Protein AF-W2M988-F1 (afdb_monomer_lite)

Sequence (98 aa):
ERGISQVAQKIADKTKQLGRKAVEIWKRIKAWYLAKEAPILERRFKELLKEGKSYDDVKAQWNSILWSGWWSLPSGFKRFLRKYDEFLRENKRFDLAK

Radius of gyration: 21.86 Å; chains: 1; bounding box: 56×29×49 Å

Foldseek 3Di:
DPPVVVVVVVVVVVVVVVVVVVVVVVVVVVVVVCVVVVVVLVVVLVVCVVVVAALVNLVVVVCVVVVDPPDPPPPVVVVSSVVSLVVCVVVVNPVRHD

pLDDT: mean 76.37, std 11.37, range [51.06, 91.0]

Secondary structure (DSSP, 8-state):
-HHHHHHHHHHHHHHHHHHHHHHHHHHHHHHHHHHHHHHHHHHHHHHHHHTT--HHHHHHHHHHHTT-SSS---HHHHHHHHHHHHHHHHTT-TTT--

Structure (mmCIF, N/CA/C/O backbone):
data_AF-W2M988-F1
#
_entry.id   AF-W2M988-F1
#
loop_
_atom_site.group_PDB
_atom_site.id
_atom_site.type_symbol
_atom_site.label_atom_id
_atom_site.label_alt_id
_atom_site.label_comp_id
_atom_site.label_asym_id
_atom_site.label_entity_id
_atom_site.label_seq_id
_atom_site.pdbx_PDB_ins_code
_atom_site.Cartn_x
_atom_site.Cartn_y
_atom_site.Cartn_z
_atom_site.occupancy
_atom_site.B_iso_or_equiv
_atom_site.auth_seq_id
_atom_site.auth_comp_id
_atom_site.auth_asym_id
_atom_site.auth_atom_id
_atom_site.pdbx_PDB_model_num
ATOM 1 N N . GLU A 1 1 ? 41.261 -20.102 -35.406 1.00 51.06 1 GLU A N 1
ATOM 2 C CA . GLU A 1 1 ? 39.824 -20.036 -35.030 1.00 51.06 1 GLU A CA 1
ATOM 3 C C . GLU A 1 1 ? 39.513 -19.758 -33.545 1.00 51.06 1 GLU A C 1
ATOM 5 O O . GLU A 1 1 ? 38.397 -19.358 -33.244 1.00 51.06 1 GLU A O 1
ATOM 10 N N . ARG A 1 2 ? 40.452 -19.867 -32.587 1.00 53.59 2 ARG A N 1
ATOM 11 C CA . ARG A 1 2 ? 40.138 -19.731 -31.139 1.00 53.59 2 ARG A CA 1
ATOM 12 C C . ARG A 1 2 ? 39.922 -18.297 -30.606 1.00 53.59 2 ARG A C 1
ATOM 14 O O . ARG A 1 2 ? 39.385 -18.134 -29.515 1.00 53.59 2 ARG A O 1
ATOM 21 N N . GLY A 1 3 ? 40.314 -17.258 -31.349 1.00 52.91 3 GLY A N 1
ATOM 22 C CA . GLY A 1 3 ? 40.269 -15.863 -30.876 1.00 52.91 3 GLY A CA 1
ATOM 23 C C . GLY A 1 3 ? 38.871 -15.230 -30.853 1.00 52.91 3 GLY A C 1
ATOM 24 O O . GLY A 1 3 ? 38.569 -14.438 -29.964 1.00 52.91 3 GLY A O 1
ATOM 25 N N . ILE A 1 4 ? 37.989 -15.615 -31.781 1.00 56.78 4 ILE A N 1
ATOM 26 C CA . ILE A 1 4 ? 36.645 -15.022 -31.916 1.00 56.78 4 ILE A CA 1
ATOM 27 C C . ILE A 1 4 ? 35.730 -15.474 -30.763 1.00 56.78 4 ILE A C 1
ATOM 29 O O . ILE A 1 4 ? 34.960 -14.678 -30.227 1.00 56.78 4 ILE A O 1
ATOM 33 N N . SER A 1 5 ? 35.883 -16.722 -30.303 1.00 63.41 5 SER A N 1
ATOM 34 C CA . SER A 1 5 ? 35.103 -17.283 -29.190 1.00 63.41 5 SER A CA 1
ATOM 35 C C . SER A 1 5 ? 35.399 -16.592 -27.850 1.00 63.41 5 SER A C 1
ATOM 37 O O . SER A 1 5 ? 34.468 -16.253 -27.124 1.00 63.41 5 SER A O 1
ATOM 39 N N . GLN A 1 6 ? 36.664 -16.276 -27.539 1.00 66.19 6 GLN A N 1
ATOM 40 C CA . GLN A 1 6 ? 37.008 -15.575 -26.291 1.00 66.19 6 GLN A CA 1
ATOM 41 C C . GLN A 1 6 ? 36.526 -14.117 -26.266 1.00 66.19 6 GLN A C 1
ATOM 43 O O . GLN A 1 6 ? 36.152 -13.610 -25.206 1.00 66.19 6 GLN A O 1
ATOM 48 N N . VAL A 1 7 ? 36.520 -13.438 -27.417 1.00 64.69 7 VAL A N 1
ATOM 49 C CA . VAL A 1 7 ? 35.997 -12.069 -27.536 1.00 64.69 7 VAL A CA 1
ATOM 50 C C . VAL A 1 7 ? 34.475 -12.065 -27.379 1.00 64.69 7 VAL A C 1
ATOM 52 O O . VAL A 1 7 ? 33.954 -11.263 -26.605 1.00 64.69 7 VAL A O 1
ATOM 55 N N . ALA A 1 8 ? 33.767 -13.006 -28.012 1.00 65.19 8 ALA A N 1
ATOM 56 C CA . ALA A 1 8 ? 32.322 -13.168 -27.854 1.00 65.19 8 ALA A CA 1
ATOM 57 C C . ALA A 1 8 ? 31.919 -13.495 -26.402 1.00 65.19 8 ALA A C 1
ATOM 59 O O . ALA A 1 8 ? 30.985 -12.887 -25.875 1.00 65.19 8 ALA A O 1
ATOM 60 N N . GLN A 1 9 ? 32.669 -14.369 -25.716 1.00 66.19 9 GLN A N 1
ATOM 61 C CA . GLN A 1 9 ? 32.439 -14.690 -24.302 1.00 66.19 9 GLN A CA 1
ATOM 62 C C . GLN A 1 9 ? 32.629 -13.456 -23.403 1.00 66.19 9 GLN A C 1
ATOM 64 O O . GLN A 1 9 ? 31.765 -13.141 -22.586 1.00 66.19 9 GLN A O 1
ATOM 69 N N . LYS A 1 10 ? 33.715 -12.692 -23.608 1.00 68.81 10 LYS A N 1
ATOM 70 C CA . LYS A 1 10 ? 33.982 -11.446 -22.864 1.00 68.81 10 LYS A CA 1
ATOM 71 C C . LYS A 1 10 ? 32.915 -10.378 -23.101 1.00 68.81 10 LYS A C 1
ATOM 73 O O . LYS A 1 10 ? 32.593 -9.636 -22.173 1.00 68.81 10 LYS A O 1
ATOM 78 N N . ILE A 1 11 ? 32.380 -10.277 -24.318 1.00 67.38 11 ILE A N 1
ATOM 79 C CA . ILE A 1 11 ? 31.282 -9.355 -24.629 1.00 67.38 11 ILE A CA 1
ATOM 80 C C . ILE A 1 11 ? 30.022 -9.793 -23.878 1.00 67.38 11 ILE A C 1
ATOM 82 O O . ILE A 1 11 ? 29.469 -8.974 -23.150 1.00 67.38 11 ILE A O 1
ATOM 86 N N . ALA A 1 12 ? 29.634 -11.070 -23.960 1.00 66.00 12 ALA A N 1
ATOM 87 C CA . ALA A 1 12 ? 28.455 -11.606 -23.279 1.00 66.00 12 ALA A CA 1
ATOM 88 C C . ALA A 1 12 ? 28.527 -11.467 -21.745 1.00 66.00 12 ALA A C 1
ATOM 90 O O . ALA A 1 12 ? 27.537 -11.099 -21.106 1.00 66.00 12 ALA A O 1
ATOM 91 N N . ASP A 1 13 ? 29.695 -11.699 -21.140 1.00 67.44 13 ASP A N 1
ATOM 92 C CA . ASP A 1 13 ? 29.894 -11.515 -19.698 1.00 67.44 13 ASP A CA 1
ATOM 93 C C . ASP A 1 13 ? 29.838 -10.038 -19.283 1.00 67.44 13 ASP A C 1
ATOM 95 O O . ASP A 1 13 ? 29.231 -9.707 -18.257 1.00 67.44 13 ASP A O 1
ATOM 99 N N . LYS A 1 14 ? 30.368 -9.122 -20.107 1.00 63.44 14 LYS A N 1
ATOM 100 C CA . LYS A 1 14 ? 30.196 -7.675 -19.894 1.00 63.44 14 LYS A CA 1
ATOM 101 C C . LYS A 1 14 ? 28.730 -7.257 -20.007 1.00 63.44 14 LYS A C 1
ATOM 103 O O . LYS A 1 14 ? 28.267 -6.482 -19.170 1.00 63.44 14 LYS A O 1
ATOM 108 N N . THR A 1 15 ? 27.971 -7.781 -20.973 1.00 64.19 15 THR A N 1
ATOM 109 C CA . THR A 1 15 ? 26.535 -7.471 -21.103 1.00 64.19 15 THR A CA 1
ATOM 110 C C . THR A 1 15 ? 25.742 -7.996 -19.906 1.00 64.19 15 THR A C 1
ATOM 112 O O . THR A 1 15 ? 24.893 -7.283 -19.373 1.00 64.19 15 THR A O 1
ATOM 115 N N . LYS A 1 16 ? 26.059 -9.201 -19.410 1.00 64.44 16 LYS A N 1
ATOM 116 C CA . LYS A 1 16 ? 25.456 -9.758 -18.187 1.00 64.44 16 LYS A CA 1
ATOM 117 C C . LYS A 1 16 ? 25.776 -8.919 -16.948 1.00 64.44 16 LYS A C 1
ATOM 119 O O . LYS A 1 16 ? 24.884 -8.683 -16.134 1.00 64.44 16 LYS A O 1
ATOM 124 N N . GLN A 1 17 ? 27.011 -8.436 -16.793 1.00 70.12 17 GLN A N 1
ATOM 125 C CA . GLN A 1 17 ? 27.376 -7.539 -15.688 1.00 70.12 17 GLN A CA 1
ATOM 126 C C . GLN A 1 17 ? 26.664 -6.183 -15.769 1.00 70.12 17 GLN A C 1
ATOM 128 O O . GLN A 1 17 ? 26.189 -5.688 -14.746 1.00 70.12 17 GLN A O 1
ATOM 133 N N . LEU A 1 18 ? 26.548 -5.597 -16.962 1.00 65.06 18 LEU A N 1
ATOM 134 C CA . LEU A 1 18 ? 25.804 -4.351 -17.168 1.00 65.06 18 LEU A CA 1
ATOM 135 C C . LEU A 1 18 ? 24.308 -4.536 -16.884 1.00 65.06 18 LEU A C 1
ATOM 137 O O . LEU A 1 18 ? 23.718 -3.712 -16.189 1.00 65.06 18 LEU A O 1
ATOM 141 N N . GLY A 1 19 ? 23.721 -5.655 -17.319 1.00 63.59 19 GLY A N 1
ATOM 142 C CA . GLY A 1 19 ? 22.341 -6.021 -16.999 1.00 63.59 19 GLY A CA 1
ATOM 143 C C . GLY A 1 19 ? 22.106 -6.170 -15.494 1.00 63.59 19 GLY A C 1
ATOM 144 O O . GLY A 1 19 ? 21.131 -5.638 -14.967 1.00 63.59 19 GLY A O 1
ATOM 145 N N . ARG A 1 20 ? 23.033 -6.808 -14.766 1.00 70.19 20 ARG A N 1
ATOM 146 C CA . ARG A 1 20 ? 22.963 -6.914 -13.296 1.00 70.19 20 ARG A CA 1
ATOM 147 C C . ARG A 1 20 ? 23.029 -5.544 -12.617 1.00 70.19 20 ARG A C 1
ATOM 149 O O . ARG A 1 20 ? 22.187 -5.262 -11.768 1.00 70.19 20 ARG A O 1
ATOM 156 N N . LYS A 1 21 ? 23.956 -4.672 -13.033 1.00 71.50 21 LYS A N 1
ATOM 157 C CA . LYS A 1 21 ? 24.070 -3.301 -12.500 1.00 71.50 21 LYS A CA 1
ATOM 158 C C . LYS A 1 21 ? 22.814 -2.469 -12.772 1.00 71.50 21 LYS A C 1
ATOM 160 O O . LYS A 1 21 ? 22.328 -1.791 -11.872 1.00 71.50 21 LYS A O 1
ATOM 165 N N . ALA A 1 22 ? 22.249 -2.558 -13.976 1.00 62.94 22 ALA A N 1
ATOM 166 C CA . ALA A 1 22 ? 21.008 -1.869 -14.318 1.00 62.94 22 ALA A CA 1
ATOM 167 C C . ALA A 1 22 ? 19.834 -2.353 -13.450 1.00 62.94 22 ALA A C 1
ATOM 169 O O . ALA A 1 22 ? 19.095 -1.534 -12.908 1.00 62.94 22 ALA A O 1
ATOM 170 N N . VAL A 1 23 ? 19.690 -3.669 -13.248 1.00 74.88 23 VAL A N 1
ATOM 171 C CA . VAL A 1 23 ? 18.651 -4.243 -12.375 1.00 74.88 23 VAL A CA 1
ATOM 172 C C . VAL A 1 23 ? 18.794 -3.758 -10.930 1.00 74.88 23 VAL A C 1
ATOM 174 O O . VAL A 1 23 ? 17.789 -3.448 -10.292 1.00 74.88 23 VAL A O 1
ATOM 177 N N . GLU A 1 24 ? 20.012 -3.655 -10.399 1.00 79.25 24 GLU A N 1
ATOM 178 C CA . GLU A 1 24 ? 20.232 -3.113 -9.053 1.00 79.25 24 GLU A CA 1
ATOM 179 C C . GLU A 1 24 ? 19.868 -1.631 -8.939 1.00 79.25 24 GLU A C 1
ATOM 181 O O . GLU A 1 24 ? 19.227 -1.233 -7.964 1.00 79.25 24 GLU A O 1
ATOM 186 N N . ILE A 1 25 ? 20.208 -0.819 -9.944 1.00 71.25 25 ILE A N 1
ATOM 187 C CA . ILE A 1 25 ? 19.825 0.598 -9.994 1.00 71.25 25 ILE A CA 1
ATOM 188 C C . ILE A 1 25 ? 18.298 0.731 -10.037 1.00 71.25 25 ILE A C 1
ATOM 190 O O . ILE A 1 25 ? 17.726 1.464 -9.232 1.00 71.25 25 ILE A O 1
ATOM 194 N N . TRP A 1 26 ? 17.619 -0.041 -10.888 1.00 65.62 26 TRP A N 1
ATOM 195 C CA . TRP A 1 26 ? 16.155 -0.069 -10.944 1.00 65.62 26 TRP A CA 1
ATOM 196 C C . TRP A 1 26 ? 15.525 -0.497 -9.617 1.00 65.62 26 TRP A C 1
ATOM 198 O O . TRP A 1 26 ? 14.543 0.105 -9.181 1.00 65.62 26 TRP A O 1
ATOM 208 N N . LYS A 1 27 ? 16.098 -1.496 -8.931 1.00 75.00 27 LYS A N 1
ATOM 209 C CA . LYS A 1 27 ? 15.660 -1.894 -7.585 1.00 75.00 27 LYS A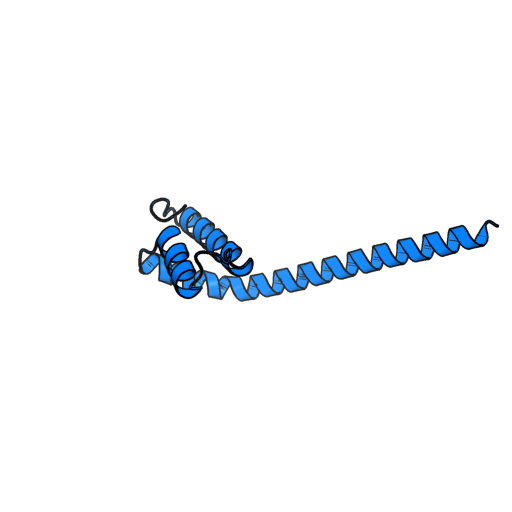 CA 1
ATOM 210 C C . LYS A 1 27 ? 15.820 -0.754 -6.579 1.00 75.00 27 LYS A C 1
ATOM 212 O O . LYS A 1 27 ? 14.894 -0.522 -5.807 1.00 75.00 27 LYS A O 1
ATOM 217 N N . ARG A 1 28 ? 16.942 -0.028 -6.600 1.00 73.44 28 ARG A N 1
ATOM 218 C CA . ARG A 1 28 ? 17.189 1.122 -5.711 1.00 73.44 28 ARG A CA 1
ATOM 219 C C . ARG A 1 28 ? 16.229 2.276 -5.979 1.00 73.44 28 ARG A C 1
ATOM 221 O O . ARG A 1 28 ? 15.647 2.789 -5.031 1.00 73.44 28 ARG A O 1
ATOM 228 N N . ILE A 1 29 ? 16.007 2.636 -7.243 1.00 63.31 29 ILE A N 1
ATOM 229 C CA . ILE A 1 29 ? 15.041 3.677 -7.629 1.00 63.31 29 ILE A CA 1
ATOM 230 C C . ILE A 1 29 ? 13.635 3.280 -7.174 1.00 63.31 29 ILE A C 1
ATOM 232 O O . ILE A 1 29 ? 12.935 4.076 -6.555 1.00 63.31 29 ILE A O 1
ATOM 236 N N . LYS A 1 30 ? 13.240 2.023 -7.408 1.00 68.81 30 LYS A N 1
ATOM 237 C CA . LYS A 1 30 ? 11.949 1.493 -6.958 1.00 68.81 30 LYS A CA 1
ATOM 238 C C . LYS A 1 30 ? 11.821 1.512 -5.434 1.00 68.81 30 LYS A C 1
ATOM 240 O O . LYS A 1 30 ? 10.766 1.876 -4.932 1.00 68.81 30 LYS A O 1
ATOM 245 N N . ALA A 1 31 ? 12.867 1.138 -4.701 1.00 74.69 31 ALA A N 1
ATOM 246 C CA . ALA A 1 31 ? 12.876 1.169 -3.241 1.00 74.69 31 ALA A CA 1
ATOM 247 C C . ALA A 1 31 ? 12.786 2.602 -2.699 1.00 74.69 31 ALA A C 1
ATOM 249 O O . ALA A 1 31 ? 11.998 2.857 -1.795 1.00 74.69 31 ALA A O 1
ATOM 250 N N . TRP A 1 32 ? 13.528 3.544 -3.286 1.00 71.69 32 TRP A N 1
ATOM 251 C CA . TRP A 1 32 ? 13.459 4.961 -2.929 1.00 71.69 32 TRP A CA 1
ATOM 252 C C . TRP A 1 32 ? 12.069 5.542 -3.196 1.00 71.69 32 TRP A C 1
ATOM 254 O O . TRP A 1 32 ? 11.497 6.198 -2.327 1.00 71.69 32 TRP A O 1
ATOM 264 N N . TYR A 1 33 ? 11.495 5.239 -4.362 1.00 65.62 33 TYR A N 1
ATOM 265 C CA . TYR A 1 33 ? 10.134 5.635 -4.708 1.00 65.62 33 TYR A CA 1
ATOM 266 C C . TYR A 1 33 ? 9.122 5.076 -3.699 1.00 65.62 33 TYR A C 1
ATOM 268 O O . TYR A 1 33 ? 8.336 5.835 -3.145 1.00 65.62 33 TYR A O 1
ATOM 276 N N . LEU A 1 34 ? 9.196 3.778 -3.382 1.00 72.31 34 LEU A N 1
ATOM 277 C CA . LEU A 1 34 ? 8.331 3.148 -2.379 1.00 72.31 34 LEU A CA 1
ATOM 278 C C . LEU A 1 34 ? 8.521 3.748 -0.978 1.00 72.31 34 LEU A C 1
ATOM 280 O O . LEU A 1 34 ? 7.543 3.892 -0.255 1.00 72.31 34 LEU A O 1
ATOM 284 N N . ALA A 1 35 ? 9.743 4.128 -0.597 1.00 74.75 35 ALA A N 1
ATOM 285 C CA . ALA A 1 35 ? 10.019 4.762 0.692 1.00 74.75 35 ALA A CA 1
ATOM 286 C C . ALA A 1 35 ? 9.425 6.175 0.789 1.00 74.75 35 ALA A C 1
ATOM 288 O O . ALA A 1 35 ? 8.971 6.581 1.855 1.00 74.75 35 ALA A O 1
ATOM 289 N N . LYS A 1 36 ? 9.400 6.923 -0.320 1.00 75.31 36 LYS A N 1
ATOM 290 C CA . LYS A 1 36 ? 8.735 8.233 -0.397 1.00 75.31 36 LYS A CA 1
ATOM 291 C C . LYS A 1 36 ? 7.212 8.109 -0.464 1.00 75.31 36 LYS A C 1
ATOM 293 O O . LYS A 1 36 ? 6.513 8.958 0.078 1.00 75.31 36 LYS A O 1
ATOM 298 N N . GLU A 1 37 ? 6.710 7.054 -1.097 1.00 76.56 37 GLU A N 1
ATOM 299 C CA . GLU A 1 37 ? 5.280 6.772 -1.239 1.00 76.56 37 GLU A CA 1
ATOM 300 C C . GLU A 1 37 ? 4.665 6.247 0.072 1.00 76.56 37 GLU A C 1
ATOM 302 O O . GLU A 1 37 ? 3.548 6.621 0.416 1.00 76.56 37 GLU A O 1
ATOM 307 N N . ALA A 1 38 ? 5.402 5.441 0.845 1.00 75.44 38 ALA A N 1
ATOM 308 C CA . ALA A 1 38 ? 4.947 4.831 2.096 1.00 75.44 38 ALA A CA 1
ATOM 309 C C . ALA A 1 38 ? 4.284 5.803 3.098 1.00 75.44 38 ALA A C 1
ATOM 311 O O . ALA A 1 38 ? 3.155 5.519 3.493 1.00 75.44 38 ALA A O 1
ATOM 312 N N . PRO A 1 39 ? 4.879 6.952 3.482 1.00 79.00 39 PRO A N 1
ATOM 313 C CA . PRO A 1 39 ? 4.242 7.869 4.434 1.00 79.00 39 PRO A CA 1
ATOM 314 C C . PRO A 1 39 ? 2.969 8.526 3.877 1.00 79.00 39 PRO A C 1
ATOM 316 O O . PRO A 1 39 ? 2.033 8.808 4.626 1.00 79.00 39 PRO A O 1
ATOM 319 N N . ILE A 1 40 ? 2.906 8.754 2.560 1.00 82.00 40 ILE A N 1
ATOM 320 C CA . ILE A 1 40 ? 1.719 9.306 1.891 1.00 82.00 40 ILE A CA 1
ATOM 321 C C . IL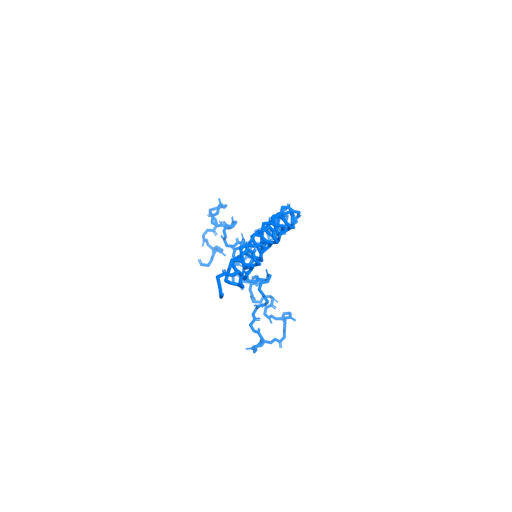E A 1 40 ? 0.593 8.265 1.907 1.00 82.00 40 ILE A C 1
ATOM 323 O O . ILE A 1 40 ? -0.548 8.584 2.248 1.00 82.00 40 ILE A O 1
ATOM 327 N N . LEU A 1 41 ? 0.926 7.012 1.587 1.00 82.81 41 LEU A N 1
ATOM 328 C CA . LEU A 1 41 ? -0.007 5.887 1.622 1.00 82.81 41 LEU A CA 1
ATOM 329 C C . LEU A 1 41 ? -0.517 5.626 3.031 1.00 82.81 41 LEU A C 1
ATOM 331 O O . LEU A 1 41 ? -1.718 5.500 3.217 1.00 82.81 41 LEU A O 1
ATOM 335 N N . GLU A 1 42 ? 0.366 5.606 4.025 1.00 83.75 42 GLU A N 1
ATOM 336 C CA . GLU A 1 42 ? -0.011 5.369 5.415 1.00 83.75 42 GLU A CA 1
ATOM 337 C C . GLU A 1 42 ? -0.967 6.451 5.930 1.00 83.75 42 GLU A C 1
ATOM 339 O O . GLU A 1 42 ? -1.966 6.138 6.580 1.00 83.75 42 GLU A O 1
ATOM 344 N N . ARG A 1 43 ? -0.724 7.726 5.589 1.00 87.06 43 ARG A N 1
ATOM 345 C CA . ARG A 1 43 ? -1.665 8.811 5.898 1.00 87.06 43 ARG A CA 1
ATOM 346 C C . ARG A 1 43 ? -3.033 8.542 5.274 1.00 87.06 43 ARG A C 1
ATOM 348 O O . ARG A 1 43 ? -4.040 8.619 5.976 1.00 87.06 43 ARG A O 1
ATOM 355 N N . ARG A 1 44 ? -3.073 8.183 3.989 1.00 86.94 44 ARG A N 1
ATOM 356 C CA . ARG A 1 44 ? -4.335 7.888 3.303 1.00 86.94 44 ARG A CA 1
ATOM 357 C C . ARG A 1 44 ? -5.030 6.652 3.876 1.00 86.94 44 ARG A C 1
ATOM 359 O O . ARG A 1 44 ? -6.245 6.655 4.013 1.00 86.94 44 ARG A O 1
ATOM 366 N N . PHE A 1 45 ? -4.286 5.617 4.253 1.00 89.38 45 PHE A N 1
ATOM 367 C CA . PHE A 1 45 ? -4.832 4.413 4.878 1.00 89.38 45 PHE A CA 1
ATOM 368 C C . PHE A 1 45 ? -5.449 4.709 6.242 1.00 89.38 45 PHE A C 1
ATOM 370 O O . PHE A 1 45 ? -6.527 4.203 6.538 1.00 89.38 45 PHE A O 1
ATOM 377 N N . LYS A 1 46 ? -4.820 5.576 7.046 1.00 88.75 46 LYS A N 1
ATOM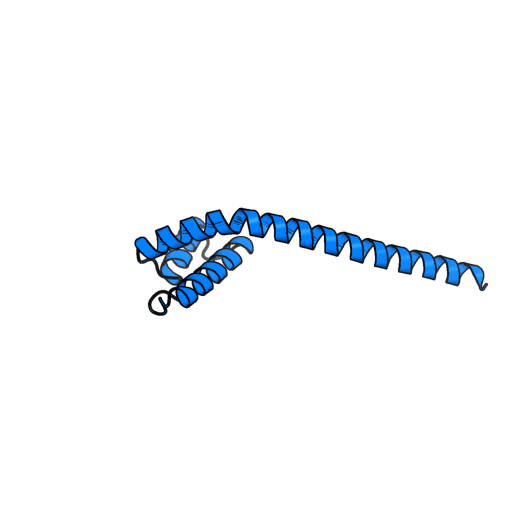 378 C CA . LYS A 1 46 ? -5.395 6.059 8.310 1.00 88.75 46 LYS A CA 1
ATOM 379 C C . LYS A 1 46 ? -6.692 6.835 8.086 1.00 88.75 46 LYS A C 1
ATOM 381 O O . LYS A 1 46 ? -7.627 6.658 8.857 1.00 88.75 46 LYS A O 1
ATOM 386 N N . GLU A 1 47 ? -6.762 7.674 7.053 1.00 90.88 47 GLU A N 1
ATOM 387 C CA . GLU A 1 47 ? -7.997 8.379 6.675 1.00 90.88 47 GLU A CA 1
ATOM 388 C C . GLU A 1 47 ? -9.098 7.391 6.267 1.00 90.88 47 GLU A C 1
ATOM 390 O O . GLU A 1 47 ? -10.176 7.417 6.848 1.00 90.88 47 GLU A O 1
ATOM 395 N N . LEU A 1 48 ? -8.800 6.454 5.362 1.00 88.62 48 LEU A N 1
ATOM 396 C CA . LEU A 1 48 ? -9.752 5.428 4.919 1.00 88.62 48 LEU A CA 1
ATOM 397 C C . LEU A 1 48 ? -10.239 4.548 6.078 1.00 88.62 48 LEU A C 1
ATOM 399 O O . LEU A 1 48 ? -11.421 4.231 6.165 1.00 88.62 48 LEU A O 1
ATOM 403 N N . LEU A 1 49 ? -9.340 4.193 7.000 1.00 89.00 49 LEU A N 1
ATOM 404 C CA . LEU A 1 49 ? -9.699 3.440 8.195 1.00 89.00 49 LEU A CA 1
ATOM 405 C C . LEU A 1 49 ? -10.599 4.254 9.141 1.00 89.00 49 LEU A C 1
ATOM 407 O O . LEU A 1 49 ? -11.545 3.701 9.696 1.00 89.00 49 LEU A O 1
ATOM 411 N N . LYS A 1 50 ? -10.343 5.560 9.314 1.00 90.56 50 LYS A N 1
ATOM 412 C CA . LYS A 1 50 ? -11.222 6.460 10.086 1.00 90.56 50 LYS A CA 1
ATOM 413 C C . LYS A 1 50 ? -12.599 6.611 9.445 1.00 90.56 50 LYS A C 1
ATOM 415 O O . LYS A 1 50 ? -13.590 6.682 10.160 1.00 90.56 50 LYS A O 1
ATOM 420 N N . GLU A 1 51 ? -12.654 6.639 8.118 1.00 89.56 51 GLU A N 1
ATOM 421 C CA . GLU A 1 51 ? -13.897 6.635 7.339 1.00 89.56 51 GLU A CA 1
ATOM 422 C C . GLU A 1 51 ? -14.615 5.270 7.367 1.00 89.56 51 GLU A C 1
ATOM 424 O O . GLU A 1 51 ? -15.718 5.153 6.835 1.00 89.56 51 GLU A O 1
ATOM 429 N N . GLY A 1 52 ? -14.008 4.237 7.967 1.00 88.25 52 GLY A N 1
ATOM 430 C CA . GLY A 1 52 ? -14.572 2.890 8.051 1.00 88.25 52 GLY A CA 1
ATOM 431 C C . GLY A 1 52 ? -14.645 2.167 6.706 1.00 88.25 52 GLY A C 1
ATOM 432 O O . GLY A 1 52 ? -15.468 1.271 6.547 1.00 88.25 52 GLY A O 1
ATOM 433 N N . LYS A 1 53 ? -13.826 2.563 5.726 1.00 89.38 53 LYS A N 1
ATOM 434 C CA . LYS A 1 53 ? -13.841 1.977 4.382 1.00 89.38 53 LYS A CA 1
ATOM 435 C C . LYS A 1 53 ? -13.208 0.590 4.389 1.00 89.38 53 LYS A C 1
ATOM 437 O O . LYS A 1 53 ? -12.090 0.417 4.868 1.00 89.38 53 LYS A O 1
ATOM 442 N N . SER A 1 54 ? -13.905 -0.386 3.816 1.00 90.94 54 SER A N 1
ATOM 443 C CA . SER A 1 54 ? -13.366 -1.727 3.591 1.00 90.94 54 SER A CA 1
ATOM 444 C C . SER A 1 54 ? -12.491 -1.791 2.336 1.00 90.94 54 SER A C 1
ATOM 446 O O . SER A 1 54 ? -12.509 -0.900 1.479 1.00 90.94 54 SER A O 1
ATOM 448 N N . TYR A 1 55 ? -11.728 -2.875 2.199 1.00 89.94 55 TYR A N 1
ATOM 449 C CA . TYR A 1 55 ? -10.997 -3.205 0.978 1.00 89.94 55 TYR A CA 1
ATOM 450 C C . TYR A 1 55 ? -11.899 -3.131 -0.262 1.00 89.94 55 TYR A C 1
ATOM 452 O O . TYR A 1 55 ? -11.506 -2.556 -1.285 1.00 89.94 55 TYR A O 1
ATOM 460 N N . ASP A 1 56 ? -13.108 -3.689 -0.166 1.00 87.62 56 ASP A N 1
ATOM 461 C CA . ASP A 1 56 ? -14.058 -3.725 -1.272 1.00 87.62 56 ASP A CA 1
ATOM 462 C C . ASP A 1 56 ? -14.657 -2.351 -1.568 1.00 87.62 56 ASP A C 1
ATOM 464 O O . ASP A 1 56 ? -14.786 -2.011 -2.744 1.00 87.62 56 ASP A O 1
ATOM 468 N N . ASP A 1 57 ? -14.911 -1.515 -0.555 1.00 88.06 57 ASP A N 1
ATOM 469 C CA . ASP A 1 57 ? -15.362 -0.130 -0.766 1.00 88.06 57 ASP A CA 1
ATOM 470 C C . ASP A 1 57 ? -14.331 0.679 -1.546 1.00 88.06 57 ASP A C 1
ATOM 472 O O . ASP A 1 57 ? -14.656 1.365 -2.519 1.00 88.06 57 ASP A O 1
ATOM 476 N N . VAL A 1 58 ? -13.064 0.575 -1.140 1.00 87.38 58 VAL A N 1
ATOM 477 C CA . VAL A 1 58 ? -11.965 1.255 -1.822 1.00 87.38 58 VAL A CA 1
ATOM 478 C C . VAL A 1 58 ? -11.883 0.733 -3.253 1.00 87.38 58 VAL A C 1
ATOM 480 O O . VAL A 1 58 ? -11.928 1.511 -4.204 1.00 87.38 58 VAL A O 1
ATOM 483 N N . LYS A 1 59 ? -11.837 -0.586 -3.448 1.00 86.75 59 LYS A N 1
ATOM 484 C CA . LYS A 1 59 ? -11.798 -1.200 -4.782 1.00 86.75 59 LYS A CA 1
ATOM 485 C C . LYS A 1 59 ? -12.970 -0.759 -5.668 1.00 86.75 59 LYS A C 1
ATOM 487 O O . LYS A 1 59 ? -12.749 -0.450 -6.840 1.00 86.75 59 LYS A O 1
ATOM 492 N N . ALA A 1 60 ? -14.184 -0.707 -5.128 1.00 85.44 60 ALA A N 1
ATOM 493 C CA . ALA A 1 60 ? -15.387 -0.289 -5.837 1.00 85.44 60 ALA A CA 1
ATOM 494 C C . ALA A 1 60 ? -15.335 1.194 -6.229 1.00 85.44 60 ALA A C 1
ATOM 496 O O . ALA A 1 60 ? -15.596 1.522 -7.387 1.00 85.44 60 ALA A O 1
ATOM 497 N N . GLN A 1 61 ? -14.915 2.076 -5.316 1.00 83.62 61 GLN A N 1
ATOM 498 C CA . GLN A 1 61 ? -14.732 3.502 -5.597 1.00 83.62 61 GLN A CA 1
ATOM 499 C C . GLN A 1 61 ? -13.772 3.719 -6.772 1.00 83.62 61 GLN A C 1
ATOM 501 O O . GLN A 1 61 ? -14.042 4.508 -7.675 1.00 83.62 61 GLN A O 1
ATOM 506 N N . TRP A 1 62 ? -12.667 2.981 -6.805 1.00 78.25 62 TRP A N 1
ATOM 507 C CA . TRP A 1 62 ? -11.696 3.088 -7.889 1.00 78.25 62 TRP A CA 1
ATOM 508 C C . TRP A 1 62 ? -12.182 2.484 -9.205 1.00 78.25 62 TRP A C 1
ATOM 510 O O . TRP A 1 62 ? -11.937 3.067 -10.259 1.00 78.25 62 TRP A O 1
ATOM 520 N N . ASN A 1 63 ? -12.911 1.367 -9.164 1.00 77.12 63 ASN A N 1
ATOM 521 C CA . ASN A 1 63 ? -13.580 0.832 -10.352 1.00 77.12 63 ASN A CA 1
ATOM 522 C C . ASN A 1 63 ? -14.594 1.835 -10.926 1.00 77.12 63 ASN A C 1
ATOM 524 O O . ASN A 1 63 ? -14.682 1.982 -12.143 1.00 77.12 63 ASN A O 1
ATOM 528 N N . SER A 1 64 ? -15.307 2.564 -10.061 1.00 78.50 64 SER A N 1
ATOM 529 C CA . SER A 1 64 ? -16.223 3.631 -10.472 1.00 78.50 64 SER A CA 1
ATOM 530 C C . SER A 1 64 ? -15.491 4.811 -11.120 1.00 78.50 64 SER A C 1
ATOM 532 O O . SER A 1 64 ? -15.987 5.356 -12.101 1.00 78.50 64 SER A O 1
ATOM 534 N N . ILE A 1 65 ? -14.319 5.206 -10.607 1.00 74.62 65 ILE A N 1
ATOM 535 C CA . ILE A 1 65 ? -13.507 6.297 -11.181 1.00 74.62 65 ILE A CA 1
ATOM 536 C C . ILE A 1 65 ? -12.943 5.903 -12.548 1.00 74.62 65 ILE A C 1
ATOM 538 O O . ILE A 1 65 ? -12.911 6.716 -13.467 1.00 74.62 65 ILE A O 1
ATOM 542 N N . LEU A 1 66 ? -12.511 4.650 -12.694 1.00 70.62 66 LEU A N 1
ATOM 543 C CA . LEU A 1 66 ? -11.924 4.154 -13.936 1.00 70.62 66 LEU A CA 1
ATOM 544 C C . LEU A 1 66 ? -12.964 3.909 -15.041 1.00 70.62 66 LEU A C 1
ATOM 546 O O . LEU A 1 66 ? -12.556 3.544 -16.142 1.00 70.62 66 LEU A O 1
ATOM 550 N N . TRP A 1 67 ? -14.267 4.101 -14.774 1.00 59.91 67 TRP A N 1
ATOM 551 C CA . TRP A 1 67 ? -15.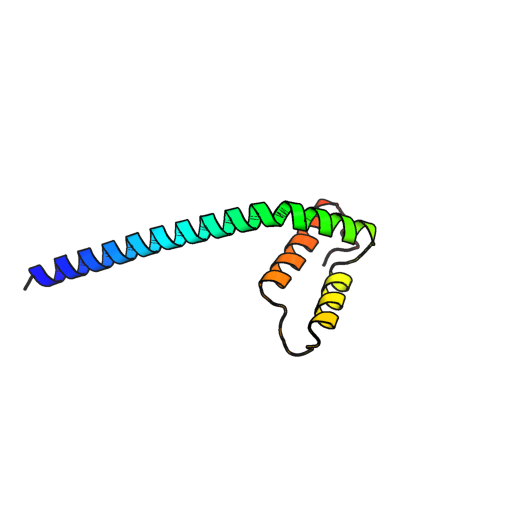374 4.009 -15.745 1.00 59.91 67 TRP A CA 1
ATOM 552 C C . TRP A 1 67 ? -15.355 2.747 -16.619 1.00 59.91 67 TRP A C 1
ATOM 554 O O . TRP A 1 67 ? -15.875 2.718 -17.733 1.00 59.91 67 TRP A O 1
ATOM 564 N N . SER A 1 68 ? -14.719 1.683 -16.140 1.00 55.88 68 SER A N 1
ATOM 565 C CA . SER A 1 68 ? -14.374 0.559 -16.991 1.00 55.88 68 SER A CA 1
ATOM 566 C C . SER A 1 68 ? -14.604 -0.753 -16.270 1.00 55.88 68 SER A C 1
ATOM 568 O O . SER A 1 68 ? -13.744 -1.291 -15.583 1.00 55.88 68 SER A O 1
ATOM 570 N N . GLY A 1 69 ? -15.766 -1.340 -16.550 1.00 53.38 69 GLY A N 1
ATOM 571 C CA . GLY A 1 69 ? -15.993 -2.771 -16.349 1.00 53.38 69 GLY A CA 1
ATOM 572 C C . GLY A 1 69 ? -15.060 -3.662 -17.190 1.00 53.38 69 GLY A C 1
ATOM 573 O O . GLY A 1 69 ? -15.095 -4.876 -17.031 1.00 53.38 69 GLY A O 1
ATOM 574 N N . TRP A 1 70 ? -14.220 -3.080 -18.063 1.00 52.44 70 TRP A N 1
ATOM 575 C CA . TRP A 1 70 ? -13.343 -3.795 -19.000 1.00 52.44 70 TRP A CA 1
ATOM 576 C C . TRP A 1 70 ? -11.837 -3.618 -18.731 1.00 52.44 70 TRP A C 1
ATOM 578 O O . TRP A 1 70 ? -11.051 -4.527 -19.001 1.00 52.44 70 TRP A O 1
ATOM 588 N N . TRP A 1 71 ? -11.390 -2.480 -18.191 1.00 53.78 71 TRP A N 1
ATOM 589 C CA . TRP A 1 71 ? -9.961 -2.236 -17.986 1.00 53.78 71 TRP A CA 1
ATOM 590 C C . TRP A 1 71 ? -9.551 -2.718 -16.598 1.00 53.78 71 TRP A C 1
ATOM 592 O O . TRP A 1 71 ? -9.980 -2.203 -15.570 1.00 53.78 71 TRP A O 1
ATOM 602 N N . SER A 1 72 ? -8.705 -3.748 -16.561 1.00 61.72 72 SER A N 1
ATOM 603 C CA . SER A 1 72 ? -8.161 -4.272 -15.309 1.00 61.72 72 SER A CA 1
ATOM 604 C C . SER A 1 72 ? -7.481 -3.163 -14.496 1.00 61.72 72 SER A C 1
ATOM 606 O O . SER A 1 72 ? -6.769 -2.344 -15.079 1.00 61.72 72 SER A O 1
ATOM 608 N N . LEU A 1 73 ? -7.626 -3.185 -13.162 1.00 68.00 73 LEU A N 1
ATOM 609 C CA . LEU A 1 73 ? -6.963 -2.230 -12.263 1.00 68.00 73 LEU A CA 1
ATOM 610 C C . LEU A 1 73 ? -5.483 -2.022 -12.658 1.00 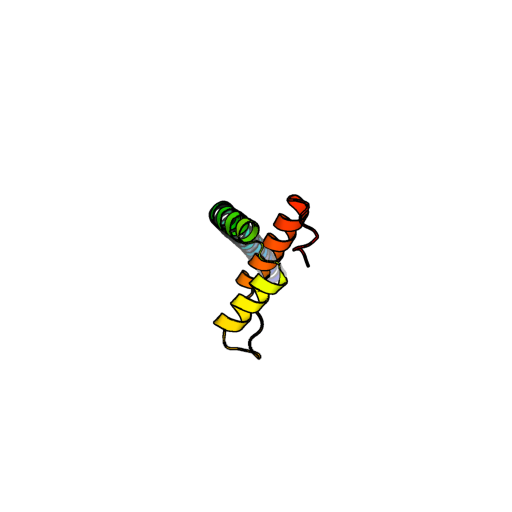68.00 73 LEU A C 1
ATOM 612 O O . LEU A 1 73 ? -4.744 -3.017 -12.743 1.00 68.00 73 LEU A O 1
ATOM 616 N N . PRO A 1 74 ? -5.019 -0.767 -12.822 1.00 75.25 74 PRO A N 1
ATOM 617 C CA . PRO A 1 74 ? -3.615 -0.471 -13.071 1.00 75.25 74 PRO A CA 1
ATOM 618 C C . PRO A 1 74 ? -2.710 -1.124 -12.020 1.00 75.25 74 PRO A C 1
ATOM 620 O O . PRO A 1 74 ? -3.072 -1.254 -10.847 1.00 75.25 74 PRO A O 1
ATOM 623 N N . SER A 1 75 ? -1.499 -1.519 -12.415 1.00 75.50 75 SER A N 1
ATOM 624 C CA . SER A 1 75 ? -0.561 -2.244 -11.541 1.00 75.50 75 SER A CA 1
ATOM 625 C C . SER A 1 75 ? -0.217 -1.485 -10.248 1.00 75.50 75 SER A C 1
ATOM 627 O O . SER A 1 75 ? -0.068 -2.103 -9.192 1.00 75.50 75 SER A O 1
ATOM 629 N N . GLY A 1 76 ? -0.148 -0.150 -10.304 1.00 74.44 76 GLY A N 1
ATOM 630 C CA . GLY A 1 76 ? 0.029 0.711 -9.129 1.00 74.44 76 GLY A CA 1
ATOM 631 C C . GLY A 1 76 ? -1.152 0.640 -8.158 1.00 74.44 76 GLY A C 1
ATOM 632 O O . GLY A 1 76 ? -0.953 0.540 -6.951 1.00 74.44 76 GLY A O 1
ATOM 633 N N . PHE A 1 77 ? -2.376 0.572 -8.679 1.00 79.12 77 PHE A N 1
ATOM 634 C CA . PHE A 1 77 ? -3.577 0.505 -7.856 1.00 79.12 77 PHE A CA 1
ATOM 635 C C . PHE A 1 77 ? -3.782 -0.883 -7.225 1.00 79.12 77 PHE A C 1
ATOM 637 O O . PHE A 1 77 ? -4.108 -0.992 -6.045 1.00 79.12 77 PHE A O 1
ATOM 644 N N . LYS A 1 78 ? -3.447 -1.965 -7.942 1.00 81.38 78 LYS A N 1
ATOM 645 C CA . LYS A 1 78 ? -3.357 -3.306 -7.329 1.00 81.38 78 LYS A CA 1
ATOM 646 C C . LYS A 1 78 ? -2.369 -3.326 -6.156 1.00 81.38 78 LYS A C 1
ATOM 648 O O . LYS A 1 78 ? -2.636 -3.957 -5.135 1.00 81.38 78 LYS A O 1
ATOM 653 N N . ARG A 1 79 ? -1.234 -2.625 -6.288 1.00 82.94 79 ARG A N 1
ATOM 654 C CA . ARG A 1 79 ? -0.241 -2.491 -5.211 1.00 82.94 79 ARG A CA 1
ATOM 655 C C . ARG A 1 79 ? -0.792 -1.689 -4.031 1.00 82.94 79 ARG A C 1
ATOM 657 O O . ARG A 1 79 ? -0.572 -2.109 -2.901 1.00 82.94 79 ARG A O 1
ATOM 664 N N . PHE A 1 80 ? -1.512 -0.598 -4.295 1.00 85.12 80 PHE A N 1
ATOM 665 C CA . PHE A 1 80 ? -2.201 0.201 -3.277 1.00 85.12 80 PHE A CA 1
ATOM 666 C C . PHE A 1 80 ? -3.182 -0.652 -2.467 1.00 85.12 80 PHE A C 1
ATOM 668 O O . PHE A 1 80 ? -3.056 -0.728 -1.251 1.00 85.12 80 PHE A O 1
ATOM 675 N N . LEU A 1 81 ? -4.096 -1.359 -3.140 1.00 86.62 81 LEU A N 1
ATOM 676 C CA . LEU A 1 81 ? -5.089 -2.213 -2.483 1.00 86.62 81 LEU A CA 1
ATOM 677 C C . LEU A 1 81 ? -4.444 -3.313 -1.642 1.00 86.62 81 LEU A C 1
ATOM 679 O O . LEU A 1 81 ? -4.871 -3.549 -0.519 1.00 86.62 81 LEU A O 1
ATOM 683 N N . ARG A 1 82 ? -3.392 -3.966 -2.154 1.00 87.62 82 ARG A N 1
ATOM 684 C CA . ARG A 1 82 ? -2.660 -4.973 -1.375 1.00 87.62 82 ARG A CA 1
ATOM 685 C C . ARG A 1 82 ? -2.022 -4.366 -0.125 1.00 87.62 82 ARG A C 1
ATOM 687 O O . ARG A 1 82 ? -2.076 -4.967 0.936 1.00 87.62 82 ARG A O 1
ATOM 694 N N . LYS A 1 83 ? -1.428 -3.178 -0.248 1.00 88.06 83 LYS A N 1
ATOM 695 C CA . LYS A 1 83 ? -0.827 -2.469 0.887 1.00 88.06 83 LYS A CA 1
ATOM 696 C C . LYS A 1 83 ? -1.870 -2.018 1.909 1.00 88.06 83 LYS A C 1
ATOM 698 O O . LYS A 1 83 ? -1.575 -2.029 3.096 1.00 88.06 83 LYS A O 1
ATOM 703 N N . TYR A 1 84 ? -3.072 -1.670 1.459 1.00 87.81 84 TYR A N 1
ATOM 704 C CA . TYR A 1 84 ? -4.176 -1.347 2.354 1.00 87.81 84 TYR A CA 1
ATOM 705 C C . TYR A 1 84 ? -4.699 -2.585 3.091 1.00 87.81 84 TYR A C 1
ATOM 707 O O . TYR A 1 84 ? -4.902 -2.521 4.295 1.00 87.81 84 TYR A O 1
ATOM 715 N N . ASP A 1 85 ? -4.833 -3.725 2.408 1.00 88.56 85 ASP A N 1
ATOM 716 C CA . ASP A 1 85 ? -5.190 -5.001 3.046 1.00 88.56 85 ASP A CA 1
ATOM 717 C C . ASP A 1 85 ? -4.161 -5.421 4.112 1.00 88.56 85 ASP A C 1
ATOM 719 O O . ASP A 1 85 ? -4.526 -5.751 5.239 1.00 88.56 85 ASP A O 1
ATOM 723 N N . GLU A 1 86 ? -2.865 -5.328 3.785 1.00 89.00 86 GLU A N 1
ATOM 724 C CA . GLU A 1 86 ? -1.769 -5.532 4.746 1.00 89.00 86 GLU A CA 1
ATOM 725 C C . GLU A 1 86 ? -1.921 -4.591 5.958 1.00 89.00 86 GLU A C 1
ATOM 727 O O . GLU A 1 86 ? -1.903 -5.052 7.098 1.00 89.00 86 GLU A O 1
ATOM 732 N N . PHE A 1 87 ? -2.172 -3.297 5.725 1.00 87.94 87 PHE A N 1
ATOM 733 C CA . PHE A 1 87 ? -2.380 -2.308 6.788 1.00 87.94 87 PHE A CA 1
ATOM 734 C C . PHE A 1 87 ? -3.594 -2.631 7.675 1.00 87.94 87 PHE A C 1
ATOM 736 O O . PHE A 1 87 ? -3.514 -2.511 8.897 1.00 87.94 87 PHE A O 1
ATOM 743 N N . LEU A 1 88 ? -4.719 -3.058 7.097 1.00 88.50 88 LEU A N 1
ATOM 744 C CA . LEU A 1 88 ? -5.917 -3.433 7.855 1.00 88.50 88 LEU A CA 1
ATOM 745 C C . LEU A 1 88 ? -5.654 -4.649 8.751 1.00 88.50 88 LEU A C 1
ATOM 747 O O . LEU A 1 88 ? -6.022 -4.635 9.927 1.00 88.50 88 LEU A O 1
ATOM 751 N N . ARG A 1 89 ? -4.949 -5.660 8.231 1.00 88.62 89 ARG A N 1
ATOM 752 C CA . ARG A 1 89 ? -4.538 -6.850 8.995 1.00 88.62 89 ARG A CA 1
ATOM 753 C C . ARG A 1 89 ? -3.581 -6.493 10.135 1.00 88.62 89 ARG A C 1
ATOM 755 O O . ARG A 1 89 ? -3.778 -6.963 11.254 1.00 88.62 89 ARG A O 1
ATOM 762 N N . GLU A 1 90 ? -2.600 -5.623 9.893 1.00 88.06 90 GLU A N 1
ATOM 763 C CA . GLU A 1 90 ? -1.679 -5.121 10.928 1.00 88.06 90 GLU A CA 1
ATOM 764 C C . GLU A 1 90 ? -2.412 -4.349 12.038 1.00 88.06 90 GLU A C 1
ATOM 766 O O . GLU A 1 90 ? -2.087 -4.488 13.218 1.00 88.06 90 GLU A O 1
ATOM 771 N N . ASN A 1 91 ? -3.462 -3.602 11.685 1.00 87.31 91 ASN A N 1
ATOM 772 C CA . ASN A 1 91 ? -4.314 -2.877 12.634 1.00 87.31 91 ASN A CA 1
ATOM 773 C C . ASN A 1 91 ? -5.429 -3.747 13.247 1.00 87.31 91 ASN A C 1
ATOM 775 O O . ASN A 1 91 ? -6.310 -3.224 13.930 1.00 87.31 91 ASN A O 1
ATOM 779 N N . LYS A 1 92 ? -5.398 -5.071 13.031 1.00 91.00 92 LYS A N 1
ATOM 780 C CA . LYS A 1 92 ? -6.389 -6.047 13.525 1.00 91.00 92 LYS A CA 1
ATOM 781 C C . LYS A 1 92 ? -7.827 -5.785 13.047 1.00 91.00 92 LYS A C 1
ATOM 783 O O . LYS A 1 92 ? -8.778 -6.241 13.676 1.00 91.00 92 LYS A O 1
ATOM 788 N N . ARG A 1 93 ? -7.996 -5.076 11.928 1.00 87.31 93 ARG A N 1
ATOM 789 C CA . ARG A 1 93 ? -9.290 -4.766 11.297 1.00 87.31 93 ARG A CA 1
ATOM 790 C C . ARG A 1 93 ? -9.624 -5.775 10.209 1.00 87.31 93 ARG A C 1
ATOM 7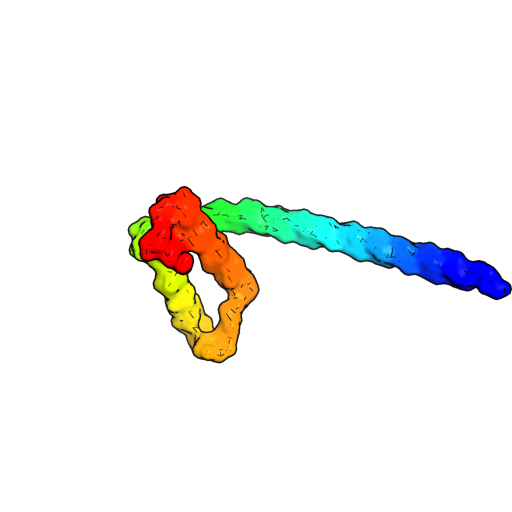92 O O . ARG A 1 93 ? -9.728 -5.447 9.030 1.00 87.31 93 ARG A O 1
ATOM 799 N N . PHE A 1 94 ? -9.755 -7.032 10.624 1.00 88.50 94 PHE A N 1
ATOM 800 C CA . PHE A 1 94 ? -10.111 -8.138 9.731 1.00 88.50 94 PHE A CA 1
ATOM 801 C C . PHE A 1 94 ? -11.534 -8.011 9.172 1.00 88.50 94 PHE A C 1
ATOM 803 O O . PHE A 1 94 ? -11.816 -8.571 8.124 1.00 88.50 94 PHE A O 1
ATOM 810 N N . ASP A 1 95 ? -12.394 -7.240 9.843 1.00 87.88 95 ASP A N 1
ATOM 811 C CA . ASP A 1 95 ? -13.747 -6.884 9.408 1.00 87.88 95 ASP A CA 1
ATOM 812 C C . ASP A 1 95 ? -13.768 -6.052 8.116 1.00 87.88 95 ASP A C 1
ATOM 814 O O . ASP A 1 95 ? -14.757 -6.064 7.390 1.00 87.88 95 ASP A O 1
ATOM 818 N N . LEU A 1 96 ? -12.676 -5.336 7.833 1.00 85.50 96 LEU A N 1
ATOM 819 C CA . LEU A 1 96 ? -12.537 -4.448 6.677 1.00 85.50 96 LEU A CA 1
ATOM 820 C C . LEU A 1 96 ? -11.569 -4.994 5.618 1.00 85.50 96 LEU A C 1
ATOM 822 O O . LEU A 1 96 ? -11.473 -4.426 4.529 1.00 85.50 96 LEU A O 1
ATOM 826 N N . ALA A 1 97 ? -10.810 -6.039 5.952 1.00 85.56 97 ALA A N 1
ATOM 827 C CA . ALA A 1 97 ? -9.829 -6.669 5.074 1.00 85.56 97 ALA A CA 1
ATOM 828 C C . ALA A 1 97 ? -10.508 -7.539 3.999 1.00 85.56 97 ALA A C 1
ATOM 830 O O . ALA A 1 97 ? -11.701 -7.823 4.080 1.00 85.56 97 ALA A O 1
ATOM 831 N N . LYS A 1 98 ? -9.740 -7.957 2.986 1.00 83.38 98 LYS A N 1
ATOM 832 C CA . LYS A 1 98 ? -10.197 -8.912 1.967 1.00 83.38 98 LYS A CA 1
ATOM 833 C C . LYS A 1 98 ? -10.258 -10.342 2.508 1.00 83.38 98 LYS A C 1
ATOM 835 O O . LYS A 1 98 ? -9.299 -10.746 3.213 1.00 83.38 98 LYS A O 1
#

Organism: Phytophthora nicotianae (NCBI:txid4792)